Protein AF-A0ABD1D6Y9-F1 (afdb_monomer_lite)

Secondary structure (DSSP, 8-state):
-EEEETT-SSPPPEEEEEEE-TTT--EEEEEEE---HHHHHS--SSSSEEEEEEEEETTEEEEPPPEEE---EEEEEEEEPPPS-----TT--EEE--EEEEEESPP----EETTEE--S-STTTEEE-TT--EEESS----

pLDDT: mean 89.03, std 7.42, range [52.97, 97.38]

Foldseek 3Di:
DFKDKAPDPDGADKDWDWDADPPPRDIDIDMDGDDDPCNCVPRPDDDFIWMKDWDADPVGIDIDDIDTDDDKDFDPDWPDPWDPDDDDDFFDKDKGDGAGTDIPPPDADWDDDPNHTDDQDDPQGWDADPRRIIIGNGDDDD

Structure (mmCIF, N/CA/C/O backbone):
data_AF-A0ABD1D6Y9-F1
#
_entry.id   AF-A0ABD1D6Y9-F1
#
loop_
_atom_site.group_PDB
_atom_site.id
_atom_site.type_symbol
_atom_site.label_atom_id
_atom_site.label_alt_id
_atom_site.label_comp_id
_atom_site.label_asym_id
_atom_site.label_entity_id
_atom_site.label_seq_id
_atom_site.pdbx_PDB_ins_code
_atom_site.Cartn_x
_atom_site.Cartn_y
_atom_site.Cartn_z
_atom_site.occupancy
_atom_site.B_iso_or_equiv
_atom_site.auth_seq_i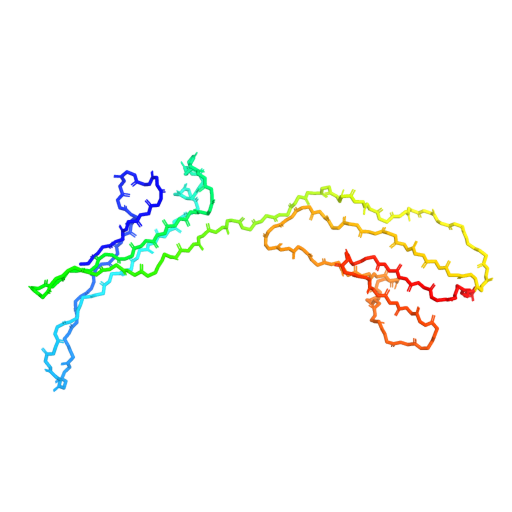d
_atom_site.auth_comp_id
_atom_site.auth_asym_id
_atom_site.auth_atom_id
_atom_site.pdbx_PDB_model_num
ATOM 1 N N . VAL A 1 1 ? 17.197 -3.123 -23.703 1.00 90.25 1 VAL A N 1
ATOM 2 C CA . VAL A 1 1 ? 16.043 -3.427 -22.807 1.00 90.25 1 VAL A CA 1
ATOM 3 C C . VAL A 1 1 ? 15.504 -2.106 -22.265 1.00 90.25 1 VAL A C 1
ATOM 5 O O . VAL A 1 1 ? 16.285 -1.176 -22.193 1.00 90.25 1 VAL A O 1
ATOM 8 N N . HIS A 1 2 ? 14.207 -1.949 -21.982 1.00 92.94 2 HIS A N 1
ATOM 9 C CA . HIS A 1 2 ? 13.666 -0.675 -21.465 1.00 92.94 2 HIS A CA 1
ATOM 10 C C . HIS A 1 2 ? 12.407 -0.873 -20.619 1.00 92.94 2 HIS A C 1
ATOM 12 O O . HIS A 1 2 ? 11.741 -1.902 -20.734 1.00 92.94 2 HIS A O 1
ATOM 18 N N . PHE A 1 3 ? 12.042 0.140 -19.832 1.00 94.75 3 PHE A N 1
ATOM 19 C CA . PHE A 1 3 ? 10.797 0.150 -19.065 1.00 94.75 3 PHE A CA 1
ATOM 20 C C . PHE A 1 3 ? 9.688 0.936 -19.762 1.00 94.75 3 PHE A C 1
ATOM 22 O O . PHE A 1 3 ? 9.916 2.018 -20.307 1.00 94.75 3 PHE A O 1
ATOM 29 N N . LYS A 1 4 ? 8.463 0.413 -19.683 1.00 93.50 4 LYS A N 1
ATOM 30 C CA . LYS A 1 4 ? 7.227 1.130 -20.013 1.00 93.50 4 LYS A CA 1
ATOM 31 C C . LYS A 1 4 ? 6.361 1.236 -18.772 1.00 93.50 4 LYS A C 1
ATOM 33 O O . LYS A 1 4 ? 6.161 0.236 -18.093 1.00 93.50 4 LYS A O 1
ATOM 38 N N . CYS A 1 5 ? 5.842 2.428 -18.493 1.00 93.00 5 CYS A N 1
ATOM 39 C CA . CYS A 1 5 ? 5.024 2.693 -17.315 1.00 93.00 5 CYS A CA 1
ATOM 40 C C . CYS A 1 5 ? 3.665 3.309 -17.679 1.00 93.00 5 CYS A C 1
ATOM 42 O O . CYS A 1 5 ? 3.486 3.892 -18.748 1.00 93.00 5 CYS A O 1
ATOM 44 N N . SER A 1 6 ? 2.689 3.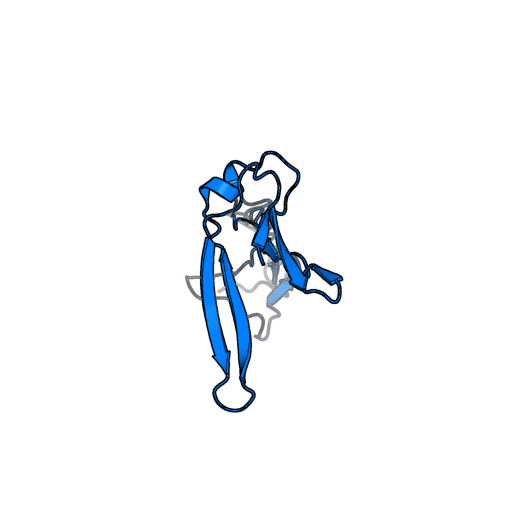152 -16.786 1.00 91.44 6 SER A N 1
ATOM 45 C CA . SER A 1 6 ? 1.289 3.533 -17.010 1.00 91.44 6 SER A CA 1
ATOM 46 C C . SER A 1 6 ? 1.117 5.042 -17.191 1.00 91.44 6 SER A C 1
ATOM 48 O O . SER A 1 6 ? 1.470 5.819 -16.313 1.00 91.44 6 SER A O 1
ATOM 50 N N . GLY A 1 7 ? 0.554 5.464 -18.327 1.00 80.69 7 GLY A N 1
ATOM 51 C CA . GLY A 1 7 ? 0.288 6.878 -18.637 1.00 80.69 7 GLY A CA 1
ATOM 52 C C . GLY A 1 7 ? 1.531 7.757 -18.817 1.00 80.69 7 GLY A C 1
ATOM 53 O O . GLY A 1 7 ? 1.395 8.949 -19.080 1.00 80.69 7 GLY A O 1
ATOM 54 N N . SER A 1 8 ? 2.737 7.193 -18.715 1.00 77.75 8 SER A N 1
ATOM 55 C CA . SER A 1 8 ? 3.973 7.919 -18.985 1.00 77.75 8 SER A CA 1
ATOM 56 C C . SER A 1 8 ? 4.182 8.031 -20.499 1.00 77.75 8 SER A C 1
ATOM 58 O O . SER A 1 8 ? 4.475 7.047 -21.173 1.00 77.75 8 SER A O 1
ATOM 60 N N . ASN A 1 9 ? 4.050 9.246 -21.041 1.00 73.12 9 ASN A N 1
ATOM 61 C CA . ASN A 1 9 ? 4.359 9.532 -22.452 1.00 73.12 9 ASN A CA 1
ATOM 62 C C . ASN A 1 9 ? 5.864 9.434 -22.752 1.00 73.12 9 ASN A C 1
ATOM 64 O O . ASN A 1 9 ? 6.265 9.252 -23.900 1.00 73.12 9 ASN A O 1
ATOM 68 N N . LYS A 1 10 ? 6.696 9.575 -21.717 1.00 77.69 10 LYS A N 1
ATOM 69 C CA . LYS A 1 10 ? 8.146 9.393 -21.768 1.00 77.69 10 LYS A CA 1
ATOM 70 C C . LYS A 1 10 ? 8.533 8.177 -20.924 1.00 77.69 10 LYS A C 1
ATOM 72 O O . LYS A 1 10 ? 7.867 7.922 -19.918 1.00 77.69 10 LYS A O 1
ATOM 77 N N . PRO A 1 11 ? 9.588 7.437 -21.306 1.00 79.50 11 PRO A N 1
ATOM 78 C CA . PRO A 1 11 ? 10.128 6.394 -20.446 1.00 79.50 11 PRO A CA 1
ATOM 79 C C . PRO A 1 11 ? 10.536 6.991 -19.088 1.00 79.50 11 PRO A C 1
ATOM 81 O O . PRO A 1 11 ? 10.930 8.163 -19.033 1.00 79.50 11 PRO A O 1
ATOM 84 N N . PRO A 1 12 ? 10.425 6.221 -17.990 1.00 89.75 12 PRO A N 1
ATOM 85 C CA . PRO A 1 12 ? 10.935 6.665 -16.700 1.00 89.75 12 PRO A CA 1
ATOM 86 C C . PRO A 1 12 ? 12.448 6.920 -16.799 1.00 89.75 12 PRO A C 1
ATOM 88 O O . PRO A 1 12 ? 13.112 6.269 -17.611 1.00 89.75 12 PRO A O 1
ATOM 91 N N . PRO A 1 13 ? 13.012 7.822 -15.976 1.00 92.69 13 PRO A N 1
ATOM 92 C CA . PRO A 1 13 ? 14.458 7.977 -15.879 1.00 92.69 13 PRO A CA 1
ATOM 93 C C . PRO A 1 13 ? 15.124 6.619 -15.644 1.00 92.69 13 PRO A C 1
ATOM 95 O O . PRO A 1 13 ? 14.773 5.922 -14.690 1.00 92.69 13 PRO A O 1
ATOM 98 N N . SER A 1 14 ? 16.051 6.236 -16.521 1.00 93.75 14 SER A N 1
ATOM 99 C CA . SER A 1 14 ? 16.686 4.921 -16.490 1.00 93.75 14 SER A CA 1
ATOM 100 C C . SER A 1 14 ? 18.197 5.004 -16.640 1.00 93.75 14 SER A C 1
ATOM 102 O O . SER A 1 14 ? 18.707 5.832 -17.393 1.00 93.75 14 SER A O 1
ATOM 104 N N . VAL A 1 15 ? 18.895 4.117 -15.938 1.00 95.00 15 VAL A N 1
ATOM 105 C CA . VAL A 1 15 ? 20.337 3.888 -16.066 1.00 95.00 15 VAL A CA 1
ATOM 106 C C . VAL A 1 15 ? 20.532 2.562 -16.789 1.00 95.00 15 VAL A C 1
ATOM 108 O O . VAL A 1 15 ? 19.879 1.581 -16.432 1.00 95.00 15 VAL A O 1
ATOM 111 N N . GLU A 1 16 ? 21.386 2.547 -17.811 1.00 94.00 16 GLU A N 1
ATOM 112 C CA . GLU A 1 16 ? 21.716 1.349 -18.586 1.00 94.00 16 GLU A CA 1
ATOM 113 C C . GLU A 1 16 ? 23.180 0.973 -18.360 1.00 94.00 16 GLU A C 1
ATOM 115 O O . GLU A 1 16 ? 24.070 1.810 -18.518 1.00 94.00 16 GLU A O 1
ATOM 120 N N . GLU A 1 17 ? 23.430 -0.288 -18.021 1.00 93.75 17 GLU A N 1
ATOM 121 C CA . GLU A 1 17 ? 24.768 -0.825 -17.790 1.00 93.75 17 GLU A CA 1
ATOM 122 C C . GLU A 1 17 ? 24.965 -2.119 -18.583 1.00 93.75 17 GLU A C 1
ATOM 124 O O . GLU A 1 17 ? 24.056 -2.941 -18.733 1.00 93.75 17 GLU A O 1
ATOM 129 N N . SER A 1 18 ? 26.171 -2.307 -19.114 1.00 92.31 18 SER A N 1
ATOM 130 C CA . SER A 1 18 ? 26.550 -3.516 -19.842 1.00 92.31 18 SER A CA 1
ATOM 131 C C . SER A 1 18 ? 27.698 -4.210 -19.136 1.00 92.31 18 SER A C 1
ATOM 133 O O . SER A 1 18 ? 28.742 -3.593 -18.918 1.00 92.31 18 SER A O 1
ATOM 135 N N . HIS A 1 19 ? 27.539 -5.494 -18.844 1.00 91.19 19 HIS A N 1
ATOM 136 C CA . HIS A 1 19 ? 28.591 -6.307 -18.248 1.00 91.19 19 HIS A CA 1
ATOM 137 C C . HIS A 1 19 ? 28.788 -7.604 -19.029 1.00 91.19 19 HIS A C 1
ATOM 139 O O . HIS A 1 19 ? 27.897 -8.068 -19.740 1.00 91.19 19 HIS A O 1
ATOM 145 N N . VAL A 1 20 ? 29.986 -8.170 -18.934 1.00 93.25 20 VAL A N 1
ATOM 146 C CA . VAL A 1 20 ? 30.326 -9.455 -19.549 1.00 93.25 20 VAL A CA 1
ATOM 147 C C . VAL A 1 20 ? 30.719 -10.399 -18.432 1.00 93.25 20 VAL A C 1
ATOM 149 O O . VAL A 1 20 ? 31.575 -10.055 -17.619 1.00 93.25 20 VAL A O 1
ATOM 152 N N . ASP A 1 21 ? 30.089 -11.567 -18.377 1.00 88.94 21 ASP A N 1
ATOM 153 C CA . ASP A 1 21 ? 30.465 -12.585 -17.402 1.00 88.94 21 ASP A CA 1
ATOM 154 C C . ASP A 1 21 ? 31.866 -13.142 -17.738 1.00 88.94 21 ASP A C 1
ATOM 156 O O . ASP A 1 21 ? 32.053 -13.672 -18.839 1.00 88.94 21 ASP A O 1
ATOM 160 N N . PRO A 1 22 ? 32.859 -13.047 -16.831 1.00 91.75 22 PRO A N 1
ATOM 161 C CA . PRO A 1 22 ? 34.242 -13.426 -17.130 1.00 91.75 22 PRO A CA 1
ATOM 162 C C . PRO A 1 22 ? 34.448 -14.914 -17.441 1.00 91.75 22 PRO A C 1
ATOM 164 O O . PRO A 1 22 ? 35.433 -15.261 -18.087 1.00 91.75 22 PRO A O 1
ATOM 167 N N . HIS A 1 23 ? 33.559 -15.798 -16.977 1.00 93.38 23 HIS A N 1
ATOM 168 C CA . HIS A 1 23 ? 33.704 -17.246 -17.156 1.00 93.38 23 HIS A CA 1
ATOM 169 C C . HIS A 1 23 ? 33.016 -17.761 -18.425 1.00 93.38 23 HIS A C 1
ATOM 171 O O . HIS A 1 23 ? 33.529 -18.667 -19.079 1.00 93.38 23 HIS A O 1
ATOM 177 N N . SER A 1 24 ? 31.860 -17.202 -18.780 1.00 92.56 24 SER A N 1
ATOM 178 C CA . SER A 1 24 ? 31.051 -17.631 -19.928 1.00 92.56 24 SER A CA 1
ATOM 179 C C . SER A 1 24 ? 31.189 -16.729 -21.155 1.00 92.56 24 SER A C 1
ATOM 181 O O . SER A 1 24 ? 30.790 -17.131 -22.247 1.00 92.56 24 SER A O 1
ATOM 183 N N . GLY A 1 25 ? 31.721 -15.511 -20.996 1.00 89.50 25 GLY A N 1
ATOM 184 C CA . GLY A 1 25 ? 31.798 -14.505 -22.059 1.00 89.50 25 GLY A CA 1
ATOM 185 C C . GLY A 1 25 ? 30.433 -13.949 -22.482 1.00 89.50 25 GLY A C 1
ATOM 186 O O . GLY A 1 25 ? 30.332 -13.266 -23.501 1.00 89.50 25 GLY A O 1
ATOM 187 N N . VAL A 1 26 ? 29.365 -14.249 -21.735 1.00 89.00 26 VAL A N 1
ATOM 188 C CA . VAL A 1 26 ? 28.008 -13.792 -22.053 1.00 89.00 26 VAL A CA 1
ATOM 189 C C . VAL A 1 26 ? 27.878 -12.303 -21.743 1.00 89.00 26 VAL A C 1
ATOM 191 O O . VAL A 1 26 ? 28.195 -11.855 -20.642 1.00 89.00 26 VAL A O 1
ATOM 194 N N . HIS A 1 27 ? 27.371 -11.544 -22.715 1.00 88.38 27 HIS A N 1
ATOM 195 C CA . HIS A 1 27 ? 27.040 -10.131 -22.554 1.00 88.38 27 HIS A CA 1
ATOM 196 C C . HIS A 1 27 ? 25.661 -9.971 -21.911 1.00 88.38 27 HIS A C 1
ATOM 198 O O . HIS A 1 27 ? 24.657 -10.460 -22.435 1.00 88.38 27 HIS A O 1
ATOM 204 N N . PHE A 1 28 ? 25.604 -9.216 -20.824 1.00 89.12 28 PHE A N 1
ATOM 205 C CA . PHE A 1 28 ? 24.386 -8.851 -20.122 1.00 89.12 28 PHE A CA 1
ATOM 206 C C . PHE A 1 28 ? 24.133 -7.351 -20.255 1.00 89.12 28 PHE A C 1
ATOM 208 O O . PHE A 1 28 ? 25.050 -6.531 -20.199 1.00 89.12 28 PHE A O 1
ATOM 215 N N . GLN A 1 29 ? 22.861 -7.005 -20.437 1.00 90.69 29 GLN A N 1
ATOM 216 C CA . GLN A 1 29 ? 22.377 -5.633 -20.362 1.00 90.69 29 GLN A CA 1
ATOM 217 C C . GLN A 1 29 ? 21.446 -5.515 -19.168 1.00 90.69 29 GLN A C 1
ATOM 219 O O . GLN A 1 29 ? 20.431 -6.213 -19.100 1.00 90.69 29 GLN A O 1
ATOM 224 N N . GLU A 1 30 ? 21.776 -4.605 -18.268 1.00 91.19 30 GLU A N 1
ATOM 225 C CA . GLU A 1 30 ? 20.963 -4.260 -17.118 1.00 91.19 30 GLU A CA 1
ATOM 226 C C . GLU A 1 30 ? 20.406 -2.853 -17.300 1.00 91.19 30 GLU A C 1
ATOM 228 O O . GLU A 1 30 ? 21.098 -1.942 -17.752 1.00 91.19 30 GLU A O 1
ATOM 233 N N . VAL A 1 31 ? 19.125 -2.685 -16.986 1.00 93.69 31 VAL A N 1
ATOM 234 C CA . VAL A 1 31 ? 18.484 -1.374 -16.984 1.00 93.69 31 VAL A CA 1
ATOM 235 C C . VAL A 1 31 ? 17.734 -1.222 -15.681 1.00 93.69 31 VAL A C 1
ATOM 237 O O . VAL A 1 31 ? 16.932 -2.082 -15.320 1.00 93.69 31 VAL A O 1
ATOM 240 N N . THR A 1 32 ? 17.970 -0.102 -15.011 1.00 94.56 32 THR A N 1
ATOM 241 C CA . THR A 1 32 ? 17.307 0.262 -13.761 1.00 94.56 32 THR A CA 1
ATOM 242 C C . THR A 1 32 ? 16.494 1.521 -13.992 1.00 94.56 32 THR A C 1
ATOM 244 O O . THR A 1 32 ? 17.044 2.550 -14.374 1.00 94.56 32 THR A O 1
ATOM 247 N N . ALA A 1 33 ? 15.180 1.448 -13.773 1.00 93.94 33 ALA A N 1
ATOM 248 C CA . ALA A 1 33 ? 14.281 2.594 -13.880 1.00 93.94 33 ALA A CA 1
ATOM 249 C C . ALA A 1 33 ? 13.935 3.168 -12.502 1.00 93.94 33 ALA A C 1
ATOM 251 O O . ALA A 1 33 ? 13.498 2.446 -11.604 1.00 93.94 33 ALA A O 1
ATOM 252 N N . THR A 1 34 ? 14.053 4.486 -12.364 1.00 93.38 34 THR A N 1
ATOM 253 C CA . THR A 1 34 ? 13.692 5.223 -11.151 1.00 93.38 34 THR A CA 1
ATOM 254 C C . THR A 1 34 ? 12.286 5.791 -11.294 1.00 93.38 34 THR A C 1
ATOM 256 O O . THR A 1 34 ? 12.047 6.721 -12.064 1.00 93.38 34 THR A O 1
ATOM 259 N N . VAL A 1 35 ? 11.341 5.250 -10.524 1.00 92.31 35 VAL A N 1
ATOM 260 C CA . VAL A 1 35 ? 9.957 5.741 -10.487 1.00 92.31 35 VAL A CA 1
ATOM 261 C C . VAL A 1 35 ? 9.800 6.743 -9.344 1.00 92.31 35 VAL A C 1
ATOM 263 O O . VAL A 1 35 ? 9.788 6.367 -8.172 1.00 92.31 35 VAL A O 1
ATOM 266 N N . SER A 1 36 ? 9.688 8.029 -9.682 1.00 90.00 36 SER A N 1
ATOM 267 C CA . SER A 1 36 ? 9.467 9.098 -8.704 1.00 90.00 36 SER A CA 1
ATOM 268 C C . SER A 1 36 ? 8.000 9.192 -8.273 1.00 90.00 36 SER A C 1
ATOM 270 O O . SER A 1 36 ? 7.095 8.668 -8.924 1.00 90.00 36 SER A O 1
ATOM 272 N N . ARG A 1 37 ? 7.752 9.900 -7.163 1.00 87.69 37 ARG A N 1
ATOM 273 C CA . ARG A 1 37 ? 6.390 10.172 -6.691 1.00 87.69 37 ARG A CA 1
ATOM 274 C C . ARG A 1 37 ? 5.590 10.965 -7.726 1.00 87.69 37 ARG A C 1
ATOM 276 O O . ARG A 1 37 ? 4.446 10.607 -7.977 1.00 87.69 37 ARG A O 1
ATOM 283 N N . ASP A 1 38 ? 6.190 11.983 -8.333 1.00 87.12 38 ASP A N 1
ATOM 284 C CA . ASP A 1 38 ? 5.507 12.848 -9.301 1.00 87.12 38 ASP A CA 1
ATOM 285 C C . ASP A 1 38 ? 4.995 12.041 -10.497 1.00 87.12 38 ASP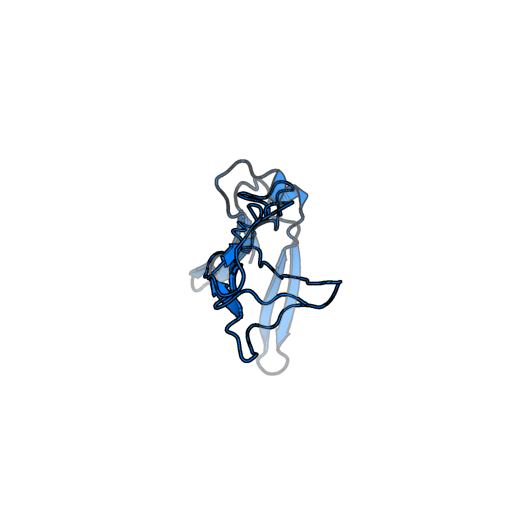 A C 1
ATOM 287 O O . ASP A 1 38 ? 3.825 12.147 -10.848 1.00 87.12 38 ASP A O 1
ATOM 291 N N . LEU A 1 39 ? 5.805 11.101 -11.005 1.00 87.50 39 LEU A N 1
ATOM 292 C CA . LEU A 1 39 ? 5.416 10.218 -12.108 1.00 87.50 39 LEU A CA 1
ATOM 293 C C . LEU A 1 39 ? 4.167 9.376 -11.787 1.00 87.50 39 LEU A C 1
ATOM 295 O O . LEU A 1 39 ? 3.349 9.107 -12.664 1.00 87.50 39 LEU A O 1
ATOM 299 N N . VAL A 1 40 ? 4.010 8.964 -10.526 1.00 89.62 40 VAL A N 1
ATOM 300 C CA . VAL A 1 40 ? 2.852 8.186 -10.061 1.00 89.62 40 VAL A CA 1
ATOM 301 C C . VAL A 1 40 ? 1.635 9.078 -9.803 1.00 89.62 40 VAL A C 1
ATOM 303 O O . VAL A 1 40 ? 0.510 8.649 -10.039 1.00 89.62 40 VAL A O 1
ATOM 306 N N . TYR A 1 41 ? 1.831 10.300 -9.305 1.00 85.00 41 TYR A N 1
ATOM 307 C CA . TYR A 1 41 ? 0.741 11.232 -8.988 1.00 85.00 41 TYR A CA 1
ATOM 308 C C . TYR A 1 41 ? 0.164 11.921 -10.228 1.00 85.00 41 TYR A C 1
ATOM 310 O O . TYR A 1 41 ? -1.032 12.205 -10.261 1.00 85.00 41 TYR A O 1
ATOM 318 N N . GLU A 1 42 ? 0.985 12.155 -11.249 1.00 85.25 42 GLU A N 1
ATOM 319 C CA . GLU A 1 42 ? 0.563 12.681 -12.552 1.00 85.25 42 GLU A CA 1
ATOM 320 C C . GLU A 1 42 ? -0.155 11.629 -13.412 1.00 85.25 42 GLU A C 1
ATOM 322 O O . GLU A 1 42 ? -0.712 11.942 -14.465 1.00 85.25 42 GLU A O 1
ATOM 327 N N . TYR A 1 43 ? -0.183 10.365 -12.982 1.00 86.31 43 TYR A N 1
ATOM 328 C CA . TYR A 1 43 ? -0.948 9.331 -13.661 1.00 86.31 43 TYR A CA 1
ATOM 329 C C . TYR A 1 43 ? -2.447 9.488 -13.380 1.00 86.31 43 TYR A C 1
ATOM 331 O O . TYR A 1 43 ? -2.978 9.025 -12.371 1.00 86.31 43 TYR A O 1
ATOM 339 N N . PHE A 1 44 ? -3.152 10.093 -14.335 1.00 80.69 44 PHE A N 1
ATOM 340 C CA . PHE A 1 44 ? -4.607 10.286 -14.289 1.00 80.69 44 PHE A CA 1
ATOM 341 C C . PHE A 1 44 ? -5.426 9.045 -14.695 1.00 80.69 44 PHE A C 1
ATOM 343 O O . PHE A 1 44 ? -6.650 9.122 -14.809 1.00 80.69 44 PHE A O 1
ATOM 350 N N . GLY A 1 45 ? -4.781 7.903 -14.954 1.00 83.38 45 GLY A N 1
ATOM 351 C CA . GLY A 1 45 ? -5.477 6.660 -15.283 1.00 83.38 45 GLY A CA 1
ATOM 352 C C . GLY A 1 45 ? -5.972 5.899 -14.049 1.00 83.38 45 GLY A C 1
ATOM 353 O O . GLY A 1 45 ? -5.933 6.379 -12.918 1.00 83.38 45 GLY A O 1
ATOM 354 N N . LYS A 1 46 ? -6.452 4.668 -14.256 1.00 82.75 46 LYS A N 1
ATOM 355 C CA . LYS A 1 46 ? -6.940 3.813 -13.164 1.00 82.75 46 LYS A CA 1
ATOM 356 C C . LYS A 1 46 ? -5.752 3.198 -12.401 1.00 82.75 46 LYS A C 1
ATOM 358 O O . LYS A 1 46 ? -4.961 2.496 -13.038 1.00 82.75 46 LYS A O 1
ATOM 363 N N . PRO A 1 47 ? -5.623 3.398 -11.073 1.00 83.62 47 PRO A N 1
ATOM 364 C CA . PRO A 1 47 ? -4.612 2.717 -10.261 1.00 83.62 47 PRO A CA 1
ATOM 365 C C . PRO A 1 47 ? -4.748 1.180 -10.322 1.00 83.62 47 PRO A C 1
ATOM 367 O O . PRO A 1 47 ? -5.858 0.681 -10.539 1.00 83.62 47 PRO A O 1
ATOM 370 N N . PRO A 1 48 ? -3.670 0.409 -10.071 1.00 90.75 48 PRO A N 1
ATOM 371 C CA . PRO A 1 48 ? -2.329 0.847 -9.660 1.00 90.75 48 PRO A CA 1
ATOM 372 C C . PRO A 1 48 ? -1.482 1.380 -10.827 1.00 90.75 48 PRO A C 1
ATOM 374 O O . PRO A 1 48 ? -1.755 1.067 -11.984 1.00 90.75 48 PRO A O 1
ATOM 377 N N . PHE A 1 49 ? -0.436 2.149 -10.520 1.00 92.50 49 PHE A N 1
ATOM 378 C CA . PHE A 1 49 ? 0.568 2.543 -11.510 1.00 92.50 49 PHE A CA 1
ATOM 379 C C . PHE A 1 49 ? 1.464 1.340 -11.805 1.00 92.50 49 PHE A C 1
ATOM 381 O O . PHE A 1 49 ? 2.034 0.766 -10.881 1.00 92.50 49 PHE A O 1
ATOM 388 N N . LYS A 1 50 ? 1.565 0.914 -13.063 1.00 94.38 50 LYS A N 1
ATOM 389 C CA . LYS A 1 50 ? 2.310 -0.294 -13.445 1.00 94.38 50 LYS A CA 1
ATOM 390 C C . LYS A 1 50 ? 3.491 0.038 -14.334 1.00 94.38 50 LYS A C 1
ATOM 392 O O . LYS A 1 50 ? 3.333 0.864 -15.233 1.00 94.38 50 LYS A O 1
ATOM 397 N N . CYS A 1 51 ? 4.605 -0.655 -14.123 1.00 94.88 51 CYS A N 1
ATOM 398 C CA . CYS A 1 51 ? 5.757 -0.650 -15.017 1.00 94.88 51 CYS A CA 1
ATOM 399 C C . CYS A 1 51 ? 6.124 -2.069 -15.458 1.00 94.88 51 CYS A C 1
ATOM 401 O O . CYS A 1 51 ? 6.116 -3.001 -14.654 1.00 94.88 51 CYS A O 1
ATOM 403 N N . GLU A 1 52 ? 6.484 -2.216 -16.726 1.00 95.88 52 GLU A N 1
ATOM 404 C CA . GLU A 1 52 ? 6.877 -3.471 -17.363 1.00 95.88 52 GLU A CA 1
ATOM 405 C C . GLU A 1 52 ? 8.252 -3.303 -18.007 1.00 95.88 52 GLU A C 1
ATOM 407 O O . GLU A 1 52 ? 8.538 -2.279 -18.634 1.00 95.88 52 GLU A O 1
ATOM 412 N N . CYS A 1 53 ? 9.108 -4.311 -17.855 1.00 94.38 53 CYS A N 1
ATOM 413 C CA . CYS A 1 53 ? 10.402 -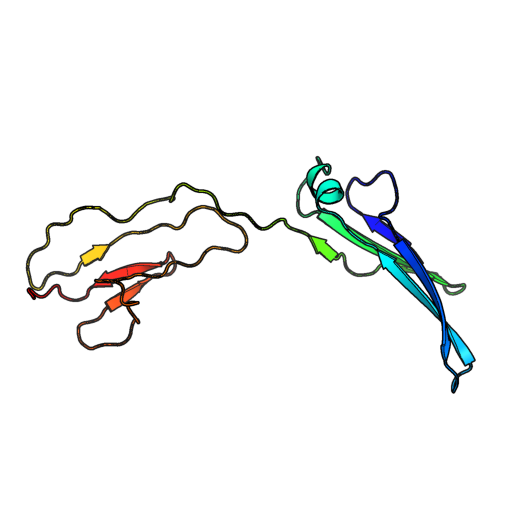4.360 -18.517 1.00 94.38 53 CYS A CA 1
ATOM 414 C C . CYS A 1 53 ? 10.263 -5.113 -19.843 1.00 94.38 53 CYS A C 1
ATOM 416 O O . CYS A 1 53 ? 9.848 -6.272 -19.877 1.00 94.38 53 CYS A O 1
ATOM 418 N N . HIS A 1 54 ? 10.614 -4.450 -20.941 1.00 94.44 54 HIS A N 1
ATOM 419 C CA . HIS A 1 54 ? 10.584 -4.993 -22.293 1.00 94.44 54 HIS A CA 1
ATOM 420 C C . HIS A 1 54 ? 12.010 -5.281 -22.768 1.00 94.44 54 HIS A C 1
ATOM 422 O O . HIS A 1 54 ? 12.790 -4.365 -23.065 1.00 94.44 54 HIS A O 1
ATOM 428 N N . ALA A 1 55 ? 12.337 -6.565 -22.891 1.00 93.31 55 ALA A N 1
ATOM 429 C CA . ALA A 1 55 ? 13.627 -7.039 -23.376 1.00 93.31 55 ALA A CA 1
ATOM 430 C C . ALA A 1 55 ? 13.519 -7.566 -24.812 1.00 93.31 55 ALA A C 1
ATOM 432 O O . ALA A 1 55 ? 12.497 -8.123 -25.223 1.00 93.31 55 ALA A O 1
ATOM 433 N N . TRP A 1 56 ? 14.588 -7.387 -25.586 1.00 90.94 56 TRP A N 1
ATOM 434 C CA . TRP A 1 56 ? 14.689 -7.883 -26.954 1.00 90.94 56 TRP A CA 1
ATOM 435 C C . TRP A 1 56 ? 16.015 -8.610 -27.156 1.00 90.94 56 TRP A C 1
ATOM 437 O O . TRP A 1 56 ? 17.047 -8.212 -26.624 1.00 90.94 56 TRP A O 1
ATOM 447 N N . SER A 1 57 ? 15.978 -9.664 -27.959 1.00 86.75 57 SER A N 1
ATOM 448 C CA . SER A 1 57 ? 17.141 -10.390 -28.460 1.00 86.75 57 SER A CA 1
ATOM 449 C C . SER A 1 57 ? 16.870 -10.815 -29.909 1.00 86.75 57 SER A C 1
ATOM 451 O O . SER A 1 57 ? 15.712 -10.781 -30.339 1.00 86.75 57 SER A O 1
ATOM 453 N N . PRO A 1 58 ? 17.875 -11.283 -30.668 1.00 88.12 58 PRO A N 1
ATOM 454 C CA . PRO A 1 58 ? 17.642 -11.855 -31.997 1.00 88.12 58 PRO A CA 1
ATOM 455 C C . PRO A 1 58 ? 16.640 -13.024 -32.002 1.00 88.12 58 PRO A C 1
ATOM 457 O O . PRO A 1 58 ? 16.010 -13.290 -33.019 1.00 88.12 58 PRO A O 1
ATOM 460 N N . ARG A 1 59 ? 16.454 -13.703 -30.859 1.00 88.94 59 ARG A N 1
ATOM 461 C CA . ARG A 1 59 ? 15.497 -14.809 -30.688 1.00 88.94 59 ARG A CA 1
ATOM 462 C C . ARG A 1 59 ? 14.062 -14.347 -30.421 1.00 88.94 59 ARG A C 1
ATOM 464 O O . ARG A 1 59 ? 13.162 -15.180 -30.397 1.00 88.94 59 ARG A O 1
ATOM 471 N N . GLY A 1 60 ? 13.844 -13.054 -30.191 1.00 92.56 60 GLY A N 1
ATOM 472 C CA . GLY A 1 60 ? 12.520 -12.491 -29.951 1.00 92.56 60 GLY A CA 1
ATOM 473 C C . GLY A 1 60 ? 12.479 -11.440 -28.846 1.00 92.56 60 GLY A C 1
ATOM 474 O O . GLY A 1 60 ? 13.499 -11.018 -28.294 1.00 92.56 60 GLY A O 1
ATOM 475 N N . LYS A 1 61 ? 11.255 -11.013 -28.533 1.00 95.00 61 LYS A N 1
ATOM 476 C CA . LYS A 1 61 ? 10.945 -10.028 -27.493 1.00 95.00 61 LYS A CA 1
ATOM 477 C C . LYS A 1 61 ? 10.240 -10.720 -26.334 1.00 95.00 61 LYS A C 1
ATOM 479 O O . LYS A 1 61 ? 9.422 -11.606 -26.559 1.00 95.00 61 LYS A O 1
ATOM 484 N N . THR A 1 62 ? 10.532 -10.288 -25.117 1.00 95.06 62 THR A N 1
ATOM 485 C CA . THR A 1 62 ? 9.864 -10.765 -23.904 1.00 95.06 62 THR A CA 1
ATOM 486 C C . THR A 1 62 ? 9.516 -9.588 -23.000 1.00 95.06 62 THR A C 1
ATOM 488 O O . THR A 1 62 ? 10.149 -8.530 -23.074 1.00 95.06 62 THR A O 1
ATOM 491 N N . VAL A 1 63 ? 8.482 -9.756 -22.182 1.00 96.00 63 VAL A N 1
ATOM 492 C CA . VAL A 1 63 ? 7.972 -8.728 -21.269 1.00 96.00 63 VAL A CA 1
ATOM 493 C C . VAL A 1 63 ? 7.903 -9.323 -19.872 1.00 96.00 63 VAL A C 1
ATOM 495 O O . VAL A 1 63 ? 7.436 -10.450 -19.700 1.00 96.00 63 VAL A O 1
ATOM 498 N N . SER A 1 64 ? 8.397 -8.589 -18.879 1.00 96.75 64 SER A N 1
ATOM 499 C CA . SER A 1 64 ? 8.306 -9.009 -17.484 1.00 96.75 64 SER A CA 1
ATOM 500 C C . SER A 1 64 ? 6.860 -8.989 -16.988 1.00 96.75 64 SER A C 1
ATOM 502 O O . SER A 1 64 ? 5.999 -8.301 -17.531 1.00 96.75 64 SER A O 1
ATOM 504 N N . GLN A 1 65 ? 6.607 -9.659 -15.865 1.00 97.38 65 GLN A N 1
ATOM 505 C CA . GLN A 1 65 ? 5.423 -9.354 -15.065 1.00 97.38 65 GLN A CA 1
ATOM 506 C C . GLN A 1 65 ? 5.415 -7.864 -14.653 1.00 97.38 65 GLN A C 1
ATOM 508 O O . GLN A 1 65 ? 6.491 -7.292 -14.429 1.00 97.38 65 GLN A O 1
ATOM 513 N N . PRO A 1 66 ? 4.238 -7.223 -14.549 1.00 95.62 66 PRO A N 1
ATOM 514 C CA . PRO A 1 66 ? 4.147 -5.809 -14.213 1.00 95.62 66 PRO A CA 1
ATOM 515 C C . PRO A 1 66 ? 4.461 -5.555 -12.736 1.00 95.62 66 PRO A C 1
ATOM 517 O O . PRO A 1 66 ? 3.807 -6.096 -11.840 1.00 95.62 66 PRO A O 1
ATOM 520 N N . ALA A 1 67 ? 5.398 -4.649 -12.473 1.00 95.12 67 ALA A N 1
ATOM 521 C CA . ALA A 1 67 ? 5.615 -4.084 -11.148 1.00 95.12 67 ALA A CA 1
ATOM 522 C C . ALA A 1 67 ? 4.515 -3.052 -10.858 1.00 95.12 67 ALA A C 1
ATOM 524 O O . ALA A 1 67 ? 4.389 -2.057 -11.570 1.00 95.12 67 ALA A O 1
ATOM 525 N N . SER A 1 68 ? 3.696 -3.301 -9.832 1.00 93.62 68 SER A N 1
ATOM 526 C CA . SER A 1 68 ? 2.571 -2.431 -9.462 1.00 93.62 68 SER A CA 1
ATOM 527 C C . SER A 1 68 ? 2.922 -1.552 -8.267 1.00 93.62 68 SER A C 1
ATOM 529 O O . SER A 1 68 ? 3.289 -2.046 -7.204 1.00 93.62 68 SER A O 1
ATOM 531 N N . ILE A 1 69 ? 2.751 -0.248 -8.433 1.00 92.12 69 ILE A N 1
ATOM 532 C CA . ILE A 1 69 ? 3.063 0.783 -7.452 1.00 92.12 69 ILE A CA 1
ATOM 533 C C . ILE A 1 69 ? 1.751 1.408 -6.986 1.00 92.12 69 ILE A C 1
ATOM 535 O O . ILE A 1 69 ? 0.927 1.876 -7.779 1.00 92.12 69 ILE A O 1
ATOM 539 N N . VAL A 1 70 ? 1.553 1.396 -5.671 1.00 89.06 70 VAL A N 1
ATOM 540 C CA . VAL A 1 70 ? 0.413 2.023 -5.003 1.00 89.06 70 VAL A CA 1
ATOM 541 C C . VAL A 1 70 ? 0.953 2.907 -3.899 1.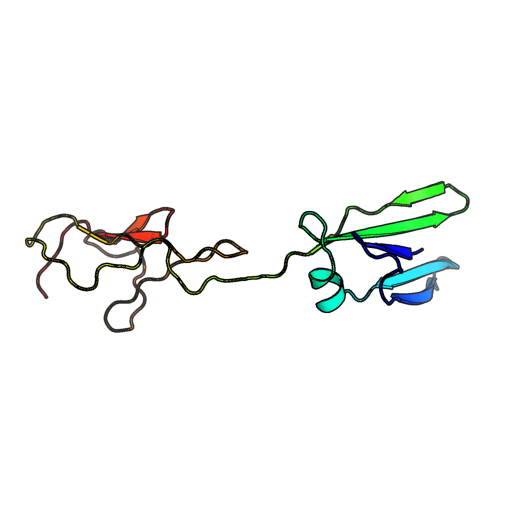00 89.06 70 VAL A C 1
ATOM 543 O O . VAL A 1 70 ? 1.676 2.446 -3.018 1.00 89.06 70 VAL A O 1
ATOM 546 N N . VAL A 1 71 ? 0.593 4.185 -3.943 1.00 88.56 71 VAL A N 1
ATOM 547 C CA . VAL A 1 71 ? 0.979 5.134 -2.904 1.00 88.56 71 VAL A CA 1
ATOM 548 C C . VAL A 1 71 ? 0.221 4.792 -1.627 1.00 88.56 71 VAL A C 1
ATOM 550 O O . VAL A 1 71 ? -1.012 4.805 -1.605 1.00 88.56 71 VAL A O 1
ATOM 553 N N . ALA A 1 72 ? 0.963 4.481 -0.565 1.00 92.38 72 ALA A N 1
ATOM 554 C CA . ALA A 1 72 ? 0.374 4.221 0.735 1.00 92.38 72 ALA A CA 1
ATOM 555 C C . ALA A 1 72 ? -0.313 5.481 1.272 1.00 92.38 72 ALA A C 1
ATOM 557 O O . ALA A 1 72 ? 0.217 6.590 1.176 1.00 92.38 72 ALA A O 1
ATOM 558 N N . TYR A 1 73 ? -1.497 5.312 1.848 1.00 92.62 73 TYR A N 1
ATOM 559 C CA . TYR A 1 73 ? -2.237 6.414 2.446 1.00 92.62 73 TYR A CA 1
ATOM 560 C C . TYR A 1 73 ? -3.041 5.942 3.647 1.00 92.62 73 TYR A C 1
ATOM 562 O O . TYR A 1 73 ? -3.463 4.789 3.726 1.00 92.62 73 TYR A O 1
ATOM 570 N N . LEU A 1 74 ? -3.315 6.878 4.549 1.00 95.81 74 LEU A N 1
ATOM 571 C CA . LEU A 1 74 ? -4.222 6.692 5.667 1.00 95.81 74 LEU A CA 1
ATOM 572 C C . LEU A 1 74 ? -5.092 7.940 5.792 1.00 95.81 74 LEU A C 1
ATOM 574 O O . LEU A 1 74 ? -4.589 9.062 5.865 1.00 95.81 74 LEU A O 1
ATOM 578 N N . LYS A 1 75 ? -6.413 7.768 5.759 1.00 95.81 75 LYS A N 1
ATOM 579 C CA . LYS A 1 75 ? -7.345 8.874 5.996 1.00 95.81 75 LYS A CA 1
ATOM 580 C C . LYS A 1 75 ? -7.305 9.272 7.474 1.00 95.81 75 LYS A C 1
ATOM 582 O O . LYS A 1 75 ? -7.015 8.458 8.338 1.00 95.81 75 LYS A O 1
ATOM 587 N N . LYS A 1 76 ? -7.617 10.538 7.764 1.00 94.25 76 LYS A N 1
ATOM 588 C CA . LYS A 1 76 ? -7.634 11.054 9.145 1.00 94.25 76 LYS A CA 1
ATOM 589 C C . LYS A 1 76 ? -8.846 10.564 9.939 1.00 94.25 76 LYS A C 1
ATOM 591 O O . LYS A 1 76 ? -8.748 10.307 11.131 1.00 94.25 76 LYS A O 1
ATOM 596 N N . ASN A 1 77 ? -9.987 10.438 9.265 1.00 94.19 77 ASN A N 1
ATOM 597 C CA . ASN A 1 77 ? -11.252 10.130 9.914 1.00 94.19 77 ASN A CA 1
ATOM 598 C C . ASN A 1 77 ? -11.440 8.617 10.004 1.00 94.19 77 ASN A C 1
ATOM 600 O O . ASN A 1 77 ? -11.373 7.917 8.988 1.00 94.19 77 ASN A O 1
ATOM 604 N N . PHE A 1 78 ? -11.710 8.136 11.213 1.00 92.88 78 PHE A N 1
ATOM 605 C CA . PHE A 1 78 ? -12.136 6.762 11.447 1.00 92.88 78 PHE A CA 1
ATOM 606 C C . PHE A 1 78 ? -13.480 6.515 10.765 1.00 92.88 78 PHE A C 1
ATOM 608 O O . PHE A 1 78 ? -14.329 7.407 10.723 1.00 92.88 78 PHE A O 1
ATOM 615 N N . GLY A 1 79 ? -13.680 5.298 10.253 1.00 90.75 79 GLY A N 1
ATOM 616 C CA . GLY A 1 79 ? -15.010 4.884 9.802 1.00 90.75 79 GLY A CA 1
ATOM 617 C C . GLY A 1 79 ? -15.990 4.854 10.975 1.00 90.75 79 GLY A C 1
ATOM 618 O O . GLY A 1 79 ? -17.139 5.262 10.840 1.00 90.75 79 GLY A O 1
ATOM 619 N N . HIS A 1 80 ? -15.498 4.429 12.140 1.00 92.44 80 HIS A N 1
ATOM 620 C CA . HIS A 1 80 ? -16.218 4.473 13.402 1.00 92.44 80 HIS A CA 1
ATOM 621 C C . HIS A 1 80 ? -15.206 4.568 14.554 1.00 92.44 80 HIS A C 1
ATOM 623 O O . HIS A 1 80 ? -14.501 3.589 14.807 1.00 92.44 80 HIS A O 1
ATOM 629 N N . PRO A 1 81 ? -15.065 5.727 15.218 1.00 91.88 81 PRO A N 1
ATOM 630 C CA . PRO A 1 81 ? -14.199 5.843 16.384 1.00 91.88 81 PRO A CA 1
ATOM 631 C C . PRO A 1 81 ? -14.825 5.143 17.604 1.00 91.88 81 PRO A C 1
ATOM 633 O O . PRO A 1 81 ? -16.052 5.042 17.681 1.00 91.88 81 PRO A O 1
ATOM 636 N N . PRO A 1 82 ? -14.016 4.698 18.582 1.00 92.25 82 PRO A N 1
ATOM 637 C CA . PRO A 1 82 ? -14.540 4.155 19.828 1.00 92.25 82 PRO A CA 1
ATOM 638 C C . PRO A 1 82 ? -15.364 5.203 20.585 1.00 92.25 82 PRO A C 1
ATOM 640 O O . PRO A 1 82 ? -15.036 6.392 20.594 1.00 92.25 82 PRO A O 1
ATOM 643 N N . ALA A 1 83 ? -16.431 4.759 21.249 1.00 90.25 83 ALA A N 1
ATOM 644 C CA . ALA A 1 83 ? -17.275 5.639 22.047 1.00 90.25 83 ALA A CA 1
ATOM 645 C C . ALA A 1 83 ? -16.489 6.253 23.219 1.00 90.25 83 ALA A C 1
ATOM 647 O O . ALA A 1 83 ? -15.848 5.543 23.991 1.00 90.25 83 ALA A O 1
ATOM 648 N N . ALA A 1 84 ? -16.586 7.577 23.385 1.00 88.69 84 ALA A N 1
ATOM 649 C CA . ALA A 1 84 ? -15.859 8.306 24.428 1.00 88.69 84 ALA A CA 1
ATOM 650 C C . ALA A 1 84 ? -16.306 7.939 25.853 1.00 88.69 84 ALA A C 1
ATOM 652 O O . ALA A 1 84 ? -15.523 8.008 26.798 1.00 88.69 84 ALA A O 1
ATOM 653 N N . LYS A 1 85 ? -17.582 7.577 26.019 1.00 89.69 85 LYS A N 1
ATOM 654 C CA . LYS A 1 85 ? -18.160 7.112 27.281 1.00 89.69 85 LYS A CA 1
ATOM 655 C C . LYS A 1 85 ? -19.097 5.953 26.991 1.00 89.69 85 LYS A C 1
ATOM 657 O O . LYS A 1 85 ? -19.939 6.044 26.101 1.00 89.69 85 LYS A O 1
ATOM 662 N N . LEU A 1 86 ? -18.968 4.895 27.777 1.00 88.88 86 LEU A N 1
ATOM 663 C CA . LEU A 1 86 ? -19.836 3.727 27.743 1.00 88.88 86 LEU A CA 1
ATOM 664 C C . LEU A 1 86 ? -20.333 3.453 29.160 1.00 88.88 86 LEU A C 1
ATOM 666 O O . LEU A 1 86 ? -19.598 3.647 30.128 1.00 88.88 86 LEU A O 1
ATOM 670 N N . ARG A 1 87 ? -21.588 3.023 29.274 1.00 90.50 87 ARG A N 1
ATOM 671 C CA . ARG A 1 87 ? -22.173 2.522 30.519 1.00 90.50 87 ARG A CA 1
ATOM 672 C C . ARG A 1 87 ? -22.531 1.064 30.298 1.00 90.50 87 ARG A C 1
ATOM 674 O O . ARG A 1 87 ? -23.149 0.738 29.291 1.00 90.50 87 ARG A O 1
ATOM 681 N N . VAL A 1 88 ? -22.104 0.215 31.216 1.00 90.31 88 VAL A N 1
ATOM 682 C CA . VAL A 1 88 ? -22.294 -1.231 31.159 1.00 90.31 88 VAL A CA 1
ATOM 683 C C . VAL A 1 88 ? -22.411 -1.740 32.587 1.00 90.31 88 VAL A C 1
ATOM 685 O O . VAL A 1 88 ? -21.741 -1.226 33.485 1.00 90.31 88 VAL A O 1
ATOM 688 N N . GLU A 1 89 ? -23.278 -2.717 32.803 1.00 91.50 89 GLU A N 1
ATOM 689 C CA . GLU A 1 89 ? -23.410 -3.360 34.105 1.00 91.50 89 GLU A CA 1
ATOM 690 C C . GLU A 1 89 ? -22.273 -4.364 34.319 1.00 91.50 89 GLU A C 1
ATOM 692 O O . GLU A 1 89 ? -21.800 -5.018 33.383 1.00 91.50 89 GLU A O 1
ATOM 697 N N . ALA A 1 90 ? -21.823 -4.501 35.566 1.00 90.75 90 ALA A N 1
ATOM 698 C CA . ALA A 1 90 ? -20.813 -5.492 35.909 1.00 90.75 90 ALA A CA 1
ATOM 699 C C . ALA A 1 90 ? -21.299 -6.909 35.549 1.00 90.75 90 ALA A C 1
ATOM 701 O O . ALA A 1 90 ? -22.465 -7.250 35.723 1.00 90.75 90 ALA A O 1
ATOM 702 N N . GLY A 1 91 ? -20.394 -7.738 35.032 1.00 87.38 91 GLY A N 1
ATOM 703 C CA . GLY A 1 91 ? -20.687 -9.096 34.572 1.00 87.38 91 GLY A CA 1
ATOM 704 C C . GLY A 1 91 ? -21.243 -9.189 33.148 1.00 87.38 91 GLY A C 1
ATOM 705 O O . GLY A 1 91 ? -21.210 -10.277 32.575 1.00 87.38 91 GLY A O 1
ATOM 706 N N . GLN A 1 92 ? -21.686 -8.085 32.536 1.00 90.69 92 GLN A N 1
ATOM 707 C CA . GLN A 1 92 ? -22.163 -8.109 31.152 1.00 90.69 92 GLN A CA 1
ATOM 708 C C . GLN A 1 92 ? -21.015 -8.144 30.135 1.00 90.69 92 GLN A C 1
ATOM 710 O O . GLN A 1 92 ? -19.892 -7.703 30.399 1.00 90.69 92 GLN A O 1
ATOM 715 N N . LYS A 1 93 ? -21.326 -8.664 28.943 1.00 89.94 93 LYS A N 1
ATOM 716 C CA . LYS A 1 93 ? -20.458 -8.597 27.763 1.00 89.94 93 LYS A CA 1
ATOM 717 C C . LYS A 1 93 ? -20.482 -7.187 27.181 1.00 89.94 93 LYS A C 1
ATOM 719 O O . LYS A 1 93 ? -21.540 -6.567 27.121 1.00 89.94 93 LYS A O 1
ATOM 724 N N . LEU A 1 94 ? -19.339 -6.714 26.694 1.00 90.12 94 LEU A N 1
ATOM 725 C CA . LEU A 1 94 ? -19.228 -5.412 26.036 1.00 90.12 94 LEU A CA 1
ATOM 726 C C . LEU A 1 94 ? -18.453 -5.535 24.728 1.00 90.12 94 LEU A C 1
ATOM 728 O O . LEU A 1 94 ? -17.330 -6.029 24.715 1.00 90.12 94 LEU A O 1
ATOM 732 N N . GLU A 1 95 ? -19.025 -5.021 23.644 1.00 91.06 95 GLU A N 1
ATOM 733 C CA . GLU A 1 95 ? -18.292 -4.735 22.413 1.00 91.06 95 GLU A CA 1
ATOM 734 C C . GLU A 1 95 ? -18.008 -3.235 22.346 1.00 91.06 95 GLU A C 1
ATOM 736 O O . GLU A 1 95 ? -18.931 -2.420 22.416 1.00 91.06 95 GLU A O 1
ATOM 741 N N . ILE A 1 96 ? -16.742 -2.859 22.167 1.00 92.69 96 ILE A N 1
ATOM 742 C CA . ILE A 1 96 ? -16.380 -1.489 21.804 1.00 92.69 96 ILE A CA 1
ATOM 743 C C . ILE A 1 96 ? -16.002 -1.500 20.329 1.00 92.69 96 ILE A C 1
ATOM 745 O O . ILE A 1 96 ? -14.917 -1.943 19.937 1.00 92.69 96 ILE A O 1
ATOM 749 N N . LYS A 1 97 ? -16.937 -1.018 19.508 1.00 93.25 97 LYS A N 1
ATOM 750 C CA . LYS A 1 97 ? -16.769 -0.945 18.059 1.00 93.25 97 LYS A CA 1
ATOM 751 C C . LYS A 1 97 ? -15.699 0.074 17.691 1.00 93.25 97 LYS A C 1
ATOM 753 O O . LYS A 1 97 ? -15.672 1.185 18.215 1.00 93.25 97 LYS A O 1
ATOM 758 N N . CYS A 1 98 ? -14.839 -0.309 16.758 1.00 93.06 98 CYS A N 1
ATOM 759 C CA . CYS A 1 98 ? -13.870 0.565 16.118 1.00 93.06 98 CYS A CA 1
ATOM 760 C C . CYS A 1 98 ? -13.679 0.099 14.675 1.00 93.06 98 CYS A C 1
ATOM 762 O O . CYS A 1 98 ? -13.445 -1.083 14.433 1.00 93.06 98 CYS A O 1
ATOM 764 N N . ILE A 1 99 ? -13.794 1.029 13.731 1.00 92.94 99 ILE A N 1
ATOM 765 C CA . ILE A 1 99 ? -13.495 0.801 12.317 1.00 92.94 99 ILE A CA 1
ATOM 766 C C . ILE A 1 99 ? -12.380 1.767 11.944 1.00 92.94 99 ILE A C 1
ATOM 768 O O . ILE A 1 99 ? -12.569 2.991 11.979 1.00 92.94 99 ILE A O 1
ATOM 772 N N . ALA A 1 100 ? -11.228 1.201 11.582 1.00 93.81 100 ALA A N 1
ATOM 773 C CA . ALA A 1 100 ? -10.044 1.955 11.200 1.00 93.81 100 ALA A CA 1
ATOM 774 C C . ALA A 1 100 ? -10.353 2.958 10.073 1.00 93.81 100 ALA A C 1
ATOM 776 O O . ALA A 1 100 ? -11.271 2.748 9.268 1.00 93.81 100 ALA A O 1
ATOM 777 N N . PRO A 1 101 ? -9.586 4.052 9.963 1.00 94.88 101 PRO A N 1
ATOM 778 C CA . PRO A 1 101 ? -9.667 4.912 8.797 1.00 94.88 101 PRO A CA 1
ATOM 779 C C . PRO A 1 101 ? -9.403 4.124 7.514 1.00 94.88 101 PRO A C 1
ATOM 781 O O . PRO A 1 101 ? -8.649 3.152 7.504 1.00 94.88 101 PRO A O 1
ATOM 784 N N . LYS A 1 102 ? -9.980 4.570 6.396 1.00 94.69 102 LYS A N 1
ATOM 785 C CA . LYS A 1 102 ? -9.637 3.991 5.092 1.00 94.69 102 LYS A CA 1
ATOM 786 C C . LYS A 1 102 ? -8.150 4.212 4.819 1.00 94.69 102 LYS A C 1
ATOM 788 O O . LYS A 1 102 ? -7.655 5.332 4.959 1.00 94.69 102 LYS A O 1
ATOM 793 N N . GLY A 1 103 ? -7.460 3.169 4.387 1.00 94.88 103 GLY A N 1
ATOM 794 C CA . GLY A 1 103 ? -6.047 3.247 4.058 1.00 94.88 103 GLY A CA 1
ATOM 795 C C . GLY A 1 103 ? -5.597 2.101 3.173 1.00 94.88 103 GLY A C 1
ATOM 796 O O . GLY A 1 103 ? -6.306 1.104 3.015 1.00 94.88 103 GLY A O 1
ATOM 797 N N . TYR A 1 104 ? -4.420 2.281 2.589 1.00 93.69 104 TYR A N 1
ATOM 798 C CA . TYR A 1 104 ? -3.710 1.244 1.860 1.00 93.69 104 TYR A CA 1
ATOM 799 C C . TYR A 1 104 ? -2.237 1.217 2.298 1.00 93.69 104 TYR A C 1
ATOM 801 O O . TYR A 1 104 ? -1.606 2.278 2.278 1.00 93.69 104 TYR A O 1
ATOM 809 N N . PRO A 1 105 ? -1.666 0.043 2.635 1.00 94.06 105 PRO A N 1
ATOM 810 C CA . PRO A 1 105 ? -2.344 -1.244 2.854 1.00 94.06 105 PRO A CA 1
ATOM 811 C C . PRO A 1 105 ? -3.432 -1.178 3.941 1.00 94.06 105 PRO A C 1
ATOM 813 O O . PRO A 1 105 ? -3.572 -0.154 4.611 1.00 94.06 105 PRO A O 1
ATOM 816 N N . LYS A 1 106 ? -4.226 -2.250 4.102 1.00 92.69 106 LYS A N 1
ATOM 817 C CA . LYS A 1 106 ? -5.312 -2.284 5.100 1.00 92.69 106 LYS A CA 1
ATOM 818 C C . LYS A 1 106 ? -4.749 -1.935 6.494 1.00 92.69 106 LYS A C 1
ATOM 820 O O . LYS A 1 106 ? -3.892 -2.677 6.984 1.00 92.69 106 LYS A O 1
ATOM 825 N N . PRO A 1 107 ? -5.218 -0.850 7.139 1.00 94.44 107 PRO A N 1
ATOM 826 C CA . PRO A 1 107 ? -4.715 -0.450 8.449 1.00 94.44 107 PRO A CA 1
ATOM 827 C C . PRO A 1 107 ? -5.027 -1.488 9.528 1.00 94.44 107 PRO A C 1
ATOM 829 O O . PRO A 1 107 ? -5.981 -2.256 9.404 1.00 94.44 107 PRO A O 1
ATOM 832 N N . GLN A 1 108 ? -4.228 -1.482 10.592 1.00 90.44 108 GLN A N 1
ATOM 833 C CA . GLN A 1 108 ? -4.401 -2.341 11.764 1.00 90.44 108 GLN A CA 1
ATOM 834 C C . GLN A 1 108 ? -4.845 -1.504 12.968 1.00 90.44 108 GLN A C 1
ATOM 836 O O . GLN A 1 108 ? -4.468 -0.336 13.083 1.00 90.44 108 GLN A O 1
ATOM 841 N N . ILE A 1 109 ? -5.648 -2.095 13.854 1.00 91.56 109 ILE A N 1
ATOM 842 C CA . ILE A 1 109 ? -6.136 -1.447 15.078 1.00 91.56 109 ILE A CA 1
ATOM 843 C C . ILE A 1 109 ? -5.432 -2.065 16.280 1.00 91.56 109 ILE A C 1
ATOM 845 O O . ILE A 1 109 ? -5.424 -3.283 16.438 1.00 91.56 109 ILE A O 1
ATOM 849 N N . THR A 1 110 ? -4.914 -1.206 17.154 1.00 91.25 110 THR A N 1
ATOM 850 C CA . THR A 1 110 ? -4.332 -1.597 18.439 1.00 91.25 110 THR A CA 1
ATOM 851 C C . THR A 1 110 ? -5.077 -0.881 19.554 1.00 91.25 110 THR A C 1
ATOM 853 O O . THR A 1 110 ? -5.246 0.338 19.506 1.00 91.25 110 THR A O 1
ATOM 856 N N . TRP A 1 111 ? -5.512 -1.629 20.566 1.00 91.19 111 TRP A N 1
ATOM 857 C CA . TRP A 1 111 ? -6.197 -1.069 21.728 1.00 91.19 111 TRP A CA 1
ATOM 858 C C . TRP A 1 111 ? -5.235 -0.841 22.880 1.00 91.19 111 TRP A C 1
ATOM 860 O O . TRP A 1 111 ? -4.416 -1.703 23.199 1.00 91.19 111 TRP A O 1
ATOM 870 N N . LEU A 1 112 ? -5.389 0.306 23.536 1.00 91.12 112 LEU A N 1
ATOM 871 C CA . LEU A 1 112 ? -4.630 0.667 24.723 1.00 91.12 112 LEU A CA 1
ATOM 872 C C . LEU A 1 112 ? -5.580 0.899 25.897 1.00 91.12 112 LEU A C 1
ATOM 874 O O . LEU A 1 112 ? -6.623 1.537 25.745 1.00 91.12 112 LEU A O 1
ATOM 878 N N . LYS A 1 113 ? -5.188 0.429 27.080 1.00 87.50 113 LYS A N 1
ATOM 879 C CA . LYS A 1 113 ? -5.802 0.798 28.359 1.00 87.50 113 LYS A CA 1
ATOM 880 C C . LYS A 1 113 ? -4.718 1.391 29.243 1.00 87.50 113 LYS A C 1
ATOM 882 O O . LYS A 1 113 ? -3.731 0.720 29.521 1.00 87.50 113 LYS A O 1
ATOM 887 N N . ASN A 1 114 ? -4.892 2.638 29.677 1.00 89.50 114 ASN A N 1
ATOM 888 C CA . ASN A 1 114 ? -3.900 3.353 30.489 1.00 89.50 114 ASN A CA 1
ATOM 889 C C . ASN A 1 114 ? -2.486 3.309 29.867 1.00 89.50 114 ASN A C 1
ATOM 891 O O . ASN A 1 114 ? -1.513 3.061 30.566 1.00 89.50 114 ASN A O 1
ATOM 895 N N . ASN A 1 115 ? -2.389 3.504 28.546 1.00 92.00 115 ASN A N 1
ATOM 896 C CA . ASN A 1 115 ? -1.159 3.410 27.739 1.00 92.00 115 ASN A CA 1
ATOM 897 C C . ASN A 1 115 ? -0.513 2.017 27.626 1.00 92.00 115 ASN A C 1
ATOM 899 O O . ASN A 1 115 ? 0.545 1.894 27.014 1.00 92.00 115 ASN A O 1
ATOM 903 N N . PHE A 1 116 ? -1.153 0.961 28.127 1.00 90.44 116 PHE A N 1
ATOM 904 C CA . PHE A 1 116 ? -0.702 -0.414 27.920 1.00 90.44 116 PHE A CA 1
ATOM 905 C C . PHE A 1 116 ? -1.475 -1.072 26.783 1.00 90.44 116 PHE A C 1
ATOM 907 O O . PHE A 1 116 ? -2.709 -1.054 26.768 1.00 90.44 116 PHE A O 1
ATOM 914 N N . THR A 1 117 ? -0.745 -1.666 25.840 1.00 90.19 117 THR A N 1
ATOM 915 C CA . THR A 1 117 ? -1.329 -2.452 24.752 1.00 90.19 117 THR A CA 1
ATOM 916 C C . THR A 1 117 ? -2.080 -3.644 25.324 1.00 90.19 117 THR A C 1
ATOM 918 O O . THR A 1 117 ? -1.524 -4.447 26.073 1.00 90.19 117 THR A O 1
ATOM 921 N N . LEU A 1 118 ? -3.345 -3.774 24.945 1.00 87.69 118 LEU A N 1
ATOM 922 C CA . LEU A 1 118 ? -4.147 -4.936 25.290 1.00 87.69 118 LEU A CA 1
ATOM 923 C C . LEU A 1 118 ? -3.761 -6.083 24.354 1.00 87.69 118 LEU A C 1
ATOM 925 O O . LEU A 1 118 ? -3.976 -6.007 23.146 1.00 87.69 118 LEU A O 1
ATOM 929 N N . THR A 1 119 ? -3.189 -7.149 24.906 1.00 81.94 119 THR A N 1
ATOM 930 C CA . THR A 1 119 ? -2.953 -8.407 24.192 1.00 81.94 119 THR A CA 1
ATOM 931 C C . THR A 1 119 ? -4.108 -9.363 24.491 1.00 81.94 119 THR A C 1
ATOM 933 O O . THR A 1 119 ? -4.590 -9.445 25.620 1.00 81.94 119 THR A O 1
ATOM 936 N N . GLY A 1 120 ? -4.619 -10.048 23.465 1.00 68.25 120 GLY A N 1
ATOM 937 C CA . GLY A 1 120 ? -5.839 -10.871 23.525 1.00 68.25 120 GLY A CA 1
ATOM 938 C C . GLY A 1 120 ? -5.684 -12.194 24.280 1.00 68.25 120 GLY A C 1
ATOM 939 O O . GLY A 1 120 ? -6.188 -13.219 23.833 1.00 68.25 120 GLY A O 1
ATOM 940 N N . THR A 1 121 ? -4.941 -12.207 25.383 1.00 62.59 121 THR A N 1
ATOM 941 C CA . THR A 1 121 ? -4.513 -13.425 26.075 1.00 62.59 121 THR A CA 1
ATOM 942 C C . THR A 1 121 ? -4.497 -13.195 27.585 1.00 62.59 121 THR A C 1
ATOM 944 O O . THR A 1 121 ? -3.468 -12.865 28.168 1.00 62.59 121 THR A O 1
ATOM 947 N N . GLY A 1 122 ? -5.660 -13.355 28.222 1.00 57.22 122 GLY A N 1
ATOM 948 C CA . GLY A 1 122 ? -5.817 -13.344 29.679 1.00 57.22 122 GLY A CA 1
ATOM 949 C C . GLY A 1 122 ? -7.201 -13.853 30.122 1.00 57.22 122 GLY A C 1
ATOM 950 O O . GLY A 1 122 ? -8.169 -13.729 29.363 1.00 57.22 122 GLY A O 1
ATOM 951 N N . PRO A 1 123 ? -7.333 -14.451 31.324 1.00 52.97 123 PRO A N 1
ATOM 952 C CA . PRO A 1 123 ? -8.597 -15.018 31.799 1.00 52.97 123 PRO A CA 1
ATOM 953 C C . PRO A 1 123 ? -9.623 -13.911 32.111 1.00 52.97 123 PRO A C 1
ATOM 955 O O . PRO A 1 123 ? -9.342 -12.981 32.862 1.00 52.97 123 PRO A O 1
ATOM 958 N N . GLY A 1 124 ? -10.821 -14.008 31.520 1.00 61.75 124 GLY A N 1
ATOM 959 C CA . GLY A 1 124 ? -11.8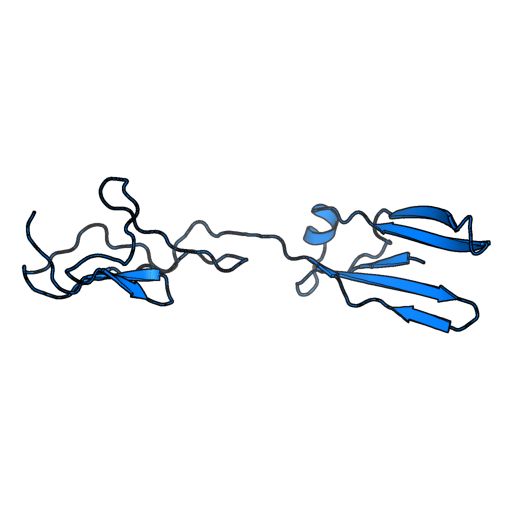50 -12.943 31.504 1.00 61.75 124 GLY A CA 1
ATOM 960 C C . GLY A 1 124 ? -12.216 -12.430 30.100 1.00 61.75 124 GLY A C 1
ATOM 961 O O . GLY A 1 124 ? -13.011 -11.504 29.965 1.00 61.75 124 GLY A O 1
ATOM 962 N N . GLN A 1 125 ? -11.629 -13.077 29.087 1.00 72.31 125 GLN A N 1
ATOM 963 C CA . GLN A 1 125 ? -11.917 -13.091 27.651 1.00 72.31 125 GLN A CA 1
ATOM 964 C C . GLN A 1 125 ? -12.063 -11.719 26.990 1.00 72.31 125 GLN A C 1
ATOM 966 O O . GLN A 1 125 ? -13.139 -11.292 26.579 1.00 72.31 125 GLN A O 1
ATOM 971 N N . LEU A 1 126 ? -10.915 -11.056 26.875 1.00 85.75 126 LEU A N 1
ATOM 972 C CA . LEU A 1 126 ? -10.679 -9.967 25.941 1.00 85.75 126 LEU A CA 1
ATOM 973 C C . LEU A 1 126 ? -10.328 -10.568 24.574 1.00 85.75 126 LEU A C 1
ATOM 975 O O . LEU A 1 126 ? -9.387 -11.354 24.472 1.00 85.75 126 LEU A O 1
ATOM 979 N N . ALA A 1 127 ? -11.083 -10.218 23.539 1.00 88.75 127 ALA A N 1
ATOM 980 C CA . ALA A 1 127 ? -10.878 -10.682 22.170 1.00 88.75 127 ALA A CA 1
ATOM 981 C C . ALA A 1 127 ? -10.986 -9.522 21.174 1.00 88.75 127 ALA A C 1
ATOM 983 O O . ALA A 1 127 ? -11.558 -8.477 21.482 1.00 88.75 127 ALA A O 1
ATOM 984 N N . PHE A 1 128 ? -10.456 -9.722 19.969 1.00 89.25 128 PHE A N 1
ATOM 985 C CA . PHE A 1 128 ? -10.542 -8.763 18.869 1.00 89.25 128 PHE A CA 1
ATOM 986 C C . PHE A 1 128 ? -11.220 -9.419 17.670 1.00 89.25 128 PHE A C 1
ATOM 988 O O . PHE A 1 128 ? -10.914 -10.566 17.342 1.00 89.25 128 PHE A O 1
ATOM 995 N N . ASN A 1 129 ? -12.145 -8.711 17.024 1.00 88.06 129 ASN A N 1
ATOM 996 C CA . ASN A 1 129 ? -12.781 -9.201 15.800 1.00 88.06 129 ASN A CA 1
ATOM 997 C C . ASN A 1 129 ? -11.954 -8.847 14.543 1.00 88.06 129 ASN A C 1
ATOM 999 O O . ASN A 1 129 ? -10.929 -8.170 14.624 1.00 88.06 129 ASN A O 1
ATOM 1003 N N . SER A 1 130 ? -12.411 -9.281 13.364 1.00 87.06 130 SER A N 1
ATOM 1004 C CA . SER A 1 130 ? -11.737 -9.042 12.072 1.00 87.06 130 SER A CA 1
ATOM 1005 C C . SER A 1 130 ? -11.644 -7.568 11.659 1.00 87.06 130 SER A C 1
ATOM 1007 O O . SER A 1 130 ? -10.806 -7.209 10.828 1.00 87.06 130 SER A O 1
ATOM 1009 N N . GLU A 1 131 ? -12.509 -6.722 12.219 1.00 85.25 131 GLU A N 1
ATOM 1010 C CA . GLU A 1 131 ? -12.496 -5.270 12.026 1.00 85.25 131 GLU A CA 1
ATOM 1011 C C . GLU A 1 131 ? -11.601 -4.562 13.050 1.00 85.25 131 GLU A C 1
ATOM 1013 O O . GLU A 1 131 ? -11.383 -3.360 12.942 1.00 85.25 131 GLU A O 1
ATOM 1018 N N . GLY A 1 132 ? -11.062 -5.295 14.028 1.00 87.19 132 GLY A N 1
ATOM 1019 C CA . GLY A 1 132 ? -10.241 -4.761 15.105 1.00 87.19 132 GLY A CA 1
ATOM 1020 C C . GLY A 1 132 ? -11.044 -4.128 16.240 1.00 87.19 132 GLY A C 1
ATOM 1021 O O . GLY A 1 132 ? -10.461 -3.417 17.048 1.00 87.19 132 GLY A O 1
ATOM 1022 N N . SER A 1 133 ? -12.355 -4.363 16.340 1.00 91.31 133 SER A N 1
ATOM 1023 C CA . SER A 1 133 ? -13.144 -3.995 17.527 1.00 91.31 133 SER A CA 1
ATOM 1024 C C . SER A 1 133 ? -12.834 -4.933 18.692 1.00 91.31 133 SER A C 1
ATOM 1026 O O . SER A 1 133 ? -12.509 -6.103 18.477 1.00 91.31 133 SER A O 1
ATOM 1028 N N . ILE A 1 134 ? -12.945 -4.429 19.921 1.00 91.62 134 ILE A N 1
ATOM 1029 C CA . ILE A 1 134 ? -12.644 -5.198 21.132 1.00 91.62 134 ILE A CA 1
ATOM 1030 C C . ILE A 1 134 ? -13.921 -5.765 21.754 1.00 91.62 134 ILE A C 1
ATOM 1032 O O . ILE A 1 134 ? -14.941 -5.083 21.862 1.00 91.62 134 ILE A O 1
ATOM 1036 N N . LEU A 1 135 ? -13.842 -7.022 22.175 1.00 90.81 135 LEU A N 1
ATOM 1037 C CA . LEU A 1 135 ? -14.895 -7.780 22.834 1.00 90.81 135 LEU A CA 1
ATOM 1038 C C . LEU A 1 135 ? -14.427 -8.136 24.243 1.00 90.81 135 LEU A C 1
ATOM 1040 O O . LEU A 1 135 ? -13.374 -8.747 24.412 1.00 90.81 135 LEU A O 1
ATOM 1044 N N . LEU A 1 136 ? -15.211 -7.764 25.247 1.00 88.88 136 LEU A N 1
ATOM 1045 C CA . LEU A 1 136 ? -14.995 -8.105 26.648 1.00 88.88 136 LEU A CA 1
ATOM 1046 C C . LEU A 1 136 ? -16.064 -9.110 27.077 1.00 88.88 136 LEU A C 1
ATOM 1048 O O . LEU A 1 136 ? -17.260 -8.824 26.993 1.00 88.88 136 LEU A O 1
ATOM 1052 N N . GLY A 1 137 ? -15.635 -10.285 27.539 1.00 86.62 137 GLY A N 1
ATOM 1053 C CA . GLY A 1 137 ? -16.523 -11.380 27.935 1.00 86.62 137 GLY A CA 1
ATOM 1054 C C . GLY A 1 137 ? -17.308 -11.122 29.224 1.00 86.62 137 GLY A C 1
ATOM 1055 O O . GLY A 1 137 ? -18.446 -11.568 29.337 1.00 86.62 137 GLY A O 1
ATOM 1056 N N . ALA A 1 138 ? -16.721 -10.403 30.181 1.00 86.19 138 ALA A N 1
ATOM 1057 C CA . ALA A 1 138 ? -17.401 -9.950 31.391 1.00 86.19 138 ALA A CA 1
ATOM 1058 C C . ALA A 1 138 ? -16.709 -8.700 31.944 1.00 86.19 138 ALA A C 1
ATOM 1060 O O . ALA A 1 138 ? -15.525 -8.738 32.293 1.00 86.19 138 ALA A O 1
ATOM 1061 N N . VAL A 1 139 ? -17.438 -7.589 32.040 1.00 86.62 139 VAL A N 1
ATOM 1062 C CA . VAL A 1 139 ? -16.898 -6.345 32.601 1.00 86.62 139 VAL A CA 1
ATOM 1063 C C . VAL A 1 139 ? -16.790 -6.464 34.121 1.00 86.62 139 VAL A C 1
ATOM 1065 O O . VAL A 1 139 ? -17.757 -6.809 34.796 1.00 86.62 139 VAL A O 1
ATOM 1068 N N . LYS A 1 140 ? -15.612 -6.163 34.671 1.00 82.88 140 LYS A N 1
ATOM 1069 C CA . LYS A 1 140 ? -15.368 -6.121 36.119 1.00 82.88 140 LYS A CA 1
ATOM 1070 C C . LYS A 1 140 ? -15.090 -4.689 36.559 1.00 82.88 140 LYS A C 1
ATOM 1072 O O . LYS A 1 140 ? -14.401 -3.955 35.850 1.00 82.88 140 LYS A O 1
ATOM 1077 N N . LEU A 1 141 ? -15.618 -4.320 37.724 1.00 77.81 141 LEU A N 1
ATOM 1078 C CA . LEU A 1 141 ? -15.227 -3.092 38.410 1.00 77.81 141 LEU A CA 1
ATOM 1079 C C . LEU A 1 141 ? -13.766 -3.239 38.857 1.00 77.81 141 LEU A C 1
ATOM 1081 O O . LEU A 1 141 ? -13.371 -4.321 39.298 1.00 77.81 141 LEU A O 1
ATOM 1085 N N . GLN A 1 142 ? -12.973 -2.188 38.650 1.00 63.84 142 GLN A N 1
ATOM 1086 C CA . GLN A 1 142 ? -11.595 -2.103 39.138 1.00 63.84 142 GLN A CA 1
ATOM 1087 C C . GLN A 1 142 ? -11.551 -1.433 40.499 1.00 63.84 142 GLN A C 1
ATOM 1089 O O . GLN A 1 142 ? -12.372 -0.511 40.704 1.00 63.84 142 GLN A O 1
#

Organism: Culex pipiens pipiens (NCBI:txid38569)

Sequence (142 aa):
VHFKCSGSNKPPPSVEESHVDPHSGVHFQEVTATVSRDLVYEYFGKPPFKCECHAWSPRGKTVSQPASIVVAYLKKNFGHPPAAKLRVEAGQKLEIKCIAPKGYPKPQITWLKNNFTLTGTGPGQLAFNSEGSILLGAVKLQ

InterPro domains:
  IPR007110 Immunoglobulin-like domain [PS50835] (66-142)
  IPR013162 CD80-like, immunoglobulin C2-set [PF08205] (82-118)
  IPR013783 Immunoglobulin-like fold [G3DSA:2.60.40.10] (1-75)
  IPR013783 Immunoglobulin-like fold [G3DSA:2.60.40.10] (76-141)
  IPR036179 Immunoglobulin-like domain superfamily [SSF48726] (85-122)
  IPR057755 Netrin receptor UNC5A-D-like, N-terminal domain [PF25609] (1-69)

Radius of gyration: 26.07 Å; chains: 1; bounding box: 58×30×71 Å